Protein AF-A0A0K2RNP6-F1 (afdb_monomer)

Radius of gyration: 13.61 Å; Cα contacts (8 Å, |Δi|>4): 288; chains: 1; bounding box: 38×25×42 Å

Mean predicted aligned error: 3.86 Å

Secondary structure (DSSP, 8-state):
-----GGGGGGEEEEEEEEE-SEEEE-SEEEEEEEE-SSS--EEEEEEEEETTEEEEEEEEEE-TT-EEEEEEETTEEEEEETTS--EEEE--PPTT-EEEEEPPTTEEEEEEEE----

Foldseek 3Di:
DDDPDPCQVLQFDDWPDDFDAFKDFADQWKKKKKAAAPPPDWDKKFKWWDAPPDTDTFDIDTHDHPKIWIWGHNNQWIWIDIPPDDIDITGDHHDVRITIMIGHDPRMTMTMGGTHDHD

Sequence (119 aa):
MVAPAPEVDAYRGPVLAAGASGAVDLPPFAEAVVTAGTVAGAGEVRLVLASGAERQVVFAGPLSEGEELRIFVDASLVEVYRTGSVATTLRAYPAAGEAWILELPEGAAAEVWELKLPE

pLDDT: mean 92.12, std 8.67, range [55.34, 98.56]

Solvent-accessible surface area (backbone atoms only — not comparable to full-atom values): 6510 Å² total; per-residue (Å²): 119,50,69,78,67,76,73,59,65,62,23,58,50,60,76,76,39,77,69,41,58,43,74,39,84,45,61,56,37,21,40,36,45,35,38,43,34,91,55,93,59,85,30,54,39,33,37,29,44,34,43,93,89,49,73,44,81,77,44,74,45,78,45,46,79,86,40,47,38,42,38,39,33,54,68,42,39,35,40,39,33,28,73,80,40,73,66,47,80,49,77,54,78,76,54,94,78,42,42,43,34,40,36,40,28,84,52,27,32,29,36,29,25,36,49,42,86,69,133

Nearest PDB structures (foldseek):
  1uyp-assembly4_D  TM=6.378E-01  e=7.724E-05  Thermotoga maritima MSB8
  1w2t-assembly2_B  TM=6.625E-01  e=1.366E-04  Thermotoga maritima MSB8
  7ccb-assembly1_B  TM=5.886E-01  e=3.315E-02  Homo sapiens
  4bme-assembly2_B  TM=5.050E-01  e=1.060E-02  Homo sapiens
  4han-assembly1_B  TM=6.099E-01  e=1.414E-01  Homo sapiens

Structure (mmCIF, N/CA/C/O backbone):
data_AF-A0A0K2RNP6-F1
#
_entry.id   AF-A0A0K2RNP6-F1
#
loop_
_atom_site.group_PDB
_atom_site.id
_atom_site.type_symbol
_atom_site.label_atom_id
_atom_site.label_alt_id
_atom_site.label_comp_id
_atom_site.label_asym_id
_atom_site.label_entity_id
_atom_site.label_seq_id
_atom_site.pdbx_PDB_ins_code
_atom_site.Cartn_x
_atom_site.Cartn_y
_atom_site.Cartn_z
_atom_site.occupancy
_atom_site.B_iso_or_equiv
_atom_site.auth_seq_id
_atom_site.auth_comp_id
_atom_site.auth_asym_id
_atom_site.auth_atom_id
_atom_site.pdbx_PDB_model_num
ATOM 1 N N . MET A 1 1 ? -18.270 7.890 1.460 1.00 65.38 1 MET A N 1
ATOM 2 C CA . MET A 1 1 ? -17.039 7.132 1.756 1.00 65.38 1 MET A CA 1
ATOM 3 C C . MET A 1 1 ? -16.162 7.238 0.525 1.00 65.38 1 MET A C 1
ATOM 5 O O . MET A 1 1 ? -16.700 7.053 -0.560 1.00 65.38 1 MET A O 1
ATOM 9 N N . VAL A 1 2 ? -14.896 7.635 0.666 1.00 78.94 2 VAL A N 1
ATOM 10 C CA . VAL A 1 2 ? -13.959 7.663 -0.466 1.00 78.94 2 VAL A CA 1
ATOM 11 C C . VAL A 1 2 ? -13.369 6.264 -0.601 1.00 78.94 2 VAL A C 1
ATOM 13 O O . VAL A 1 2 ? -12.896 5.706 0.384 1.00 78.94 2 VAL A O 1
ATOM 16 N N . ALA A 1 3 ? -13.447 5.695 -1.796 1.00 85.38 3 ALA A N 1
ATOM 17 C CA . ALA A 1 3 ? -12.884 4.396 -2.136 1.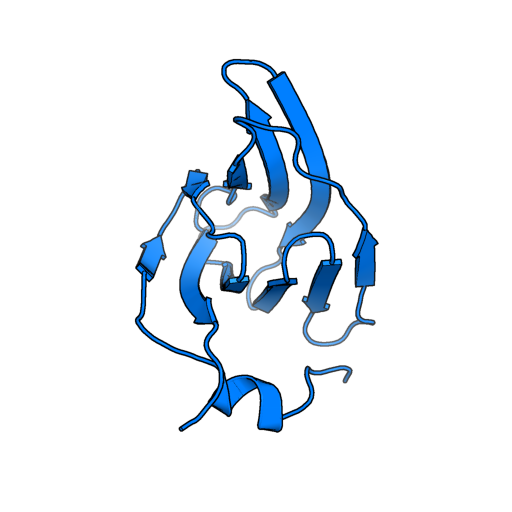00 85.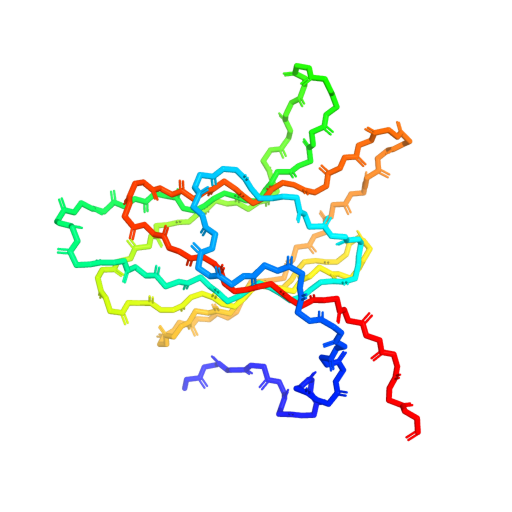38 3 ALA A CA 1
ATOM 18 C C . ALA A 1 3 ? -12.139 4.524 -3.473 1.00 85.38 3 ALA A C 1
ATOM 20 O O . ALA A 1 3 ? -12.457 5.446 -4.236 1.00 85.38 3 ALA A O 1
ATOM 21 N N . PRO A 1 4 ? -11.174 3.635 -3.762 1.00 87.25 4 PRO A N 1
ATOM 22 C CA . PRO A 1 4 ? -10.564 3.563 -5.083 1.00 87.25 4 PRO A CA 1
ATOM 23 C C . PRO A 1 4 ? -11.625 3.364 -6.166 1.00 87.25 4 PRO A C 1
ATOM 25 O O . PRO A 1 4 ? -12.694 2.799 -5.907 1.00 87.25 4 PRO A O 1
ATOM 28 N N . ALA A 1 5 ? -11.320 3.810 -7.383 1.00 87.94 5 ALA A N 1
ATOM 29 C CA . ALA A 1 5 ? -12.140 3.468 -8.537 1.00 87.94 5 ALA A CA 1
ATOM 30 C C . ALA A 1 5 ? -12.208 1.929 -8.666 1.00 87.94 5 ALA A C 1
ATOM 32 O O . ALA A 1 5 ? -11.166 1.278 -8.560 1.00 87.94 5 ALA A O 1
ATOM 33 N N . PRO A 1 6 ? -13.395 1.327 -8.856 1.00 87.94 6 PRO A N 1
ATOM 34 C CA . PRO A 1 6 ? -13.548 -0.130 -8.839 1.00 87.94 6 PRO A CA 1
ATOM 35 C C . PRO A 1 6 ? -12.748 -0.830 -9.945 1.00 87.94 6 PRO A C 1
ATOM 37 O O . PRO A 1 6 ? -12.337 -1.974 -9.785 1.00 87.94 6 PRO A O 1
ATOM 40 N N . GLU A 1 7 ? -12.473 -0.145 -11.055 1.00 88.88 7 GLU A N 1
ATOM 41 C CA . GLU A 1 7 ? -11.653 -0.654 -12.153 1.00 88.88 7 GLU A CA 1
ATOM 42 C C . GLU A 1 7 ? -10.204 -0.938 -11.731 1.00 88.88 7 GLU A C 1
ATOM 44 O O . GLU A 1 7 ? -9.534 -1.742 -12.376 1.00 88.88 7 GLU A O 1
ATOM 49 N N . VAL A 1 8 ? -9.721 -0.329 -10.641 1.00 87.44 8 VAL A N 1
ATOM 50 C CA . VAL A 1 8 ? -8.370 -0.565 -10.108 1.00 87.44 8 VAL A CA 1
ATOM 51 C C . VAL A 1 8 ? -8.186 -2.022 -9.680 1.00 87.44 8 VAL A C 1
ATOM 53 O O . VAL A 1 8 ? -7.096 -2.568 -9.827 1.00 87.44 8 VAL A O 1
ATOM 56 N N . ASP A 1 9 ? -9.251 -2.702 -9.249 1.00 89.94 9 ASP A N 1
ATOM 57 C CA . ASP A 1 9 ? -9.172 -4.111 -8.853 1.00 89.94 9 ASP A CA 1
ATOM 58 C C . ASP A 1 9 ? -8.791 -5.024 -10.038 1.00 89.94 9 ASP A C 1
ATOM 60 O O . ASP A 1 9 ? -8.182 -6.075 -9.835 1.00 89.94 9 ASP A O 1
ATOM 64 N N . ALA A 1 10 ? -9.075 -4.612 -11.283 1.00 91.50 10 ALA A N 1
ATOM 65 C CA . ALA A 1 10 ? -8.683 -5.347 -12.488 1.00 91.50 10 ALA A CA 1
ATOM 66 C C . ALA A 1 10 ? -7.164 -5.346 -12.730 1.00 91.50 10 ALA A C 1
ATOM 68 O O . ALA A 1 10 ? -6.670 -6.174 -13.493 1.00 91.50 10 ALA A O 1
ATOM 69 N N . TYR A 1 11 ? -6.425 -4.441 -12.081 1.00 92.50 11 TYR A N 1
ATOM 70 C CA . TYR A 1 11 ? -4.968 -4.357 -12.182 1.00 92.50 11 TYR A CA 1
ATOM 71 C C . TYR A 1 11 ? -4.252 -5.305 -11.213 1.00 92.50 11 TYR A C 1
ATOM 73 O O . TYR A 1 11 ? -3.031 -5.445 -11.302 1.00 92.50 11 TYR A O 1
ATOM 81 N N . ARG A 1 12 ? -4.961 -5.965 -10.282 1.00 95.31 12 ARG A N 1
ATOM 82 C CA . ARG A 1 12 ? -4.342 -6.944 -9.378 1.00 95.31 12 ARG A CA 1
ATOM 83 C C . ARG A 1 12 ? -3.785 -8.122 -10.174 1.00 95.31 12 ARG A C 1
ATOM 85 O O . ARG A 1 12 ? -4.523 -8.910 -10.760 1.00 95.31 12 ARG A O 1
ATOM 92 N N . GLY A 1 13 ? -2.466 -8.249 -10.150 1.00 93.50 13 GLY A N 1
ATOM 93 C CA . GLY A 1 13 ? -1.727 -9.393 -10.653 1.00 93.50 13 GLY A CA 1
ATOM 94 C C . GLY A 1 13 ? -1.497 -10.445 -9.558 1.00 93.50 13 GLY A C 1
ATOM 95 O O . GLY A 1 13 ? -2.370 -10.687 -8.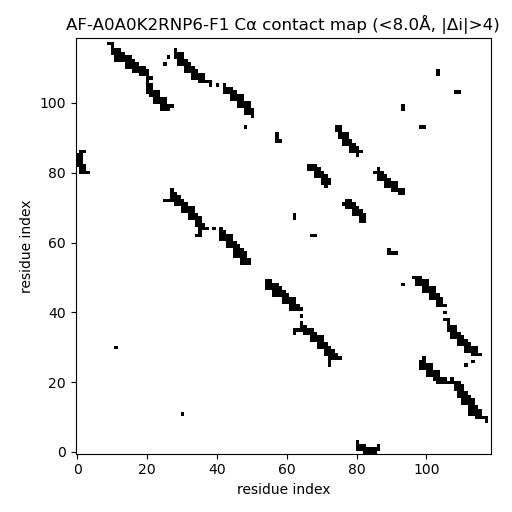721 1.00 93.50 13 GLY A O 1
ATOM 96 N N . PRO A 1 14 ? -0.324 -11.106 -9.553 1.00 94.19 14 PRO A N 1
ATOM 97 C CA . PRO A 1 14 ? 0.021 -12.093 -8.536 1.00 94.19 14 PRO A CA 1
ATOM 98 C C . PRO A 1 14 ? -0.046 -11.537 -7.108 1.00 94.19 14 PRO A C 1
ATOM 100 O O . PRO A 1 14 ? 0.412 -10.425 -6.838 1.00 94.19 14 PRO A O 1
ATOM 103 N N . VAL A 1 15 ? -0.549 -12.359 -6.184 1.00 96.19 15 VAL A N 1
ATOM 104 C CA . VAL A 1 15 ? -0.402 -12.133 -4.740 1.00 96.19 15 VAL A CA 1
ATOM 105 C C . VAL A 1 15 ? 1.070 -12.329 -4.381 1.00 96.19 15 VAL A C 1
ATOM 107 O O . VAL A 1 15 ? 1.634 -13.393 -4.638 1.00 96.19 15 VAL A O 1
ATOM 110 N N . LEU A 1 16 ? 1.687 -11.312 -3.789 1.00 96.12 16 LEU A N 1
ATOM 111 C CA . LEU A 1 16 ? 3.071 -11.346 -3.314 1.00 96.12 16 LEU A CA 1
ATOM 112 C C . LEU A 1 16 ? 3.163 -11.735 -1.840 1.00 96.12 16 LEU A C 1
ATOM 114 O O . LEU A 1 16 ? 4.125 -12.384 -1.434 1.00 96.12 16 LEU A O 1
ATOM 118 N N . ALA A 1 17 ? 2.158 -11.364 -1.050 1.00 95.31 17 ALA A N 1
ATOM 119 C CA . ALA A 1 17 ? 2.075 -11.712 0.357 1.00 95.31 17 ALA A CA 1
ATOM 120 C C . ALA A 1 17 ? 0.616 -11.838 0.799 1.00 95.31 17 ALA A C 1
ATOM 122 O O . ALA A 1 17 ? -0.216 -11.030 0.392 1.00 95.31 17 ALA A O 1
ATOM 123 N N . ALA A 1 18 ? 0.343 -12.827 1.652 1.00 94.75 18 ALA A N 1
ATOM 124 C CA . ALA A 1 18 ? -0.950 -13.019 2.297 1.00 94.75 18 ALA A CA 1
ATOM 125 C C . ALA A 1 18 ? -0.754 -13.102 3.814 1.00 94.75 18 ALA A C 1
ATOM 127 O O . ALA A 1 18 ? 0.014 -13.939 4.297 1.00 94.75 18 ALA A O 1
ATOM 128 N N . GLY A 1 19 ? -1.401 -12.203 4.552 1.00 93.31 19 GLY A N 1
ATOM 129 C CA . GLY A 1 19 ? -1.270 -12.074 5.999 1.00 93.31 19 GLY A CA 1
ATOM 130 C C . GLY A 1 19 ? 0.132 -11.691 6.488 1.00 93.31 19 GLY A C 1
ATOM 131 O O . GLY A 1 19 ? 0.539 -12.145 7.557 1.00 93.31 19 GLY A O 1
ATOM 132 N N . ALA A 1 20 ? 0.900 -10.903 5.728 1.00 95.75 20 ALA A N 1
ATOM 133 C CA . ALA A 1 20 ? 2.244 -10.496 6.143 1.00 95.75 20 ALA A CA 1
ATOM 134 C C . ALA A 1 20 ? 2.209 -9.507 7.316 1.00 95.75 20 ALA A C 1
ATOM 136 O O . ALA A 1 20 ? 1.335 -8.650 7.387 1.00 95.75 20 ALA A O 1
ATOM 137 N N . SER A 1 21 ? 3.188 -9.604 8.215 1.00 95.00 21 SER A N 1
ATOM 138 C CA . SER A 1 21 ? 3.316 -8.774 9.421 1.00 95.00 21 SER A CA 1
ATOM 139 C C . SER A 1 21 ? 4.729 -8.199 9.544 1.00 95.00 21 SER A C 1
ATOM 141 O O . SER A 1 21 ? 5.677 -8.787 9.024 1.00 95.00 21 SER A O 1
ATOM 143 N N . GLY A 1 22 ? 4.904 -7.121 10.309 1.00 95.12 22 GLY A N 1
ATOM 144 C CA . GLY A 1 22 ? 6.209 -6.478 10.480 1.00 95.12 22 GLY A CA 1
ATOM 145 C C . GLY A 1 22 ? 6.585 -5.631 9.264 1.00 95.12 22 GLY A C 1
ATOM 146 O O . GLY A 1 22 ? 5.789 -4.804 8.835 1.00 95.12 22 GLY A O 1
ATOM 147 N N . ALA A 1 23 ? 7.795 -5.798 8.728 1.00 96.88 23 ALA A N 1
ATOM 148 C CA . ALA A 1 23 ? 8.246 -5.078 7.537 1.00 96.88 23 ALA A CA 1
ATOM 149 C C . ALA A 1 23 ? 7.991 -5.909 6.271 1.00 96.88 23 ALA A C 1
ATOM 151 O O . ALA A 1 23 ? 8.405 -7.066 6.203 1.00 96.88 23 ALA A O 1
ATOM 152 N N . VAL A 1 24 ? 7.331 -5.312 5.280 1.00 97.81 24 VAL A N 1
ATOM 153 C CA . VAL A 1 24 ? 6.931 -5.965 4.028 1.00 97.81 24 VAL A CA 1
ATOM 154 C C . VAL A 1 24 ? 7.498 -5.190 2.843 1.00 97.81 24 VAL A C 1
ATOM 156 O O . VAL A 1 24 ? 7.237 -3.996 2.708 1.00 97.81 24 VAL A O 1
ATOM 159 N N . ASP A 1 25 ? 8.258 -5.861 1.980 1.00 97.44 25 ASP A N 1
ATOM 160 C CA . ASP A 1 25 ? 8.741 -5.274 0.728 1.00 97.44 25 ASP A CA 1
ATOM 161 C C . ASP A 1 25 ? 7.575 -5.076 -0.249 1.00 97.44 25 ASP A C 1
ATOM 163 O O . ASP A 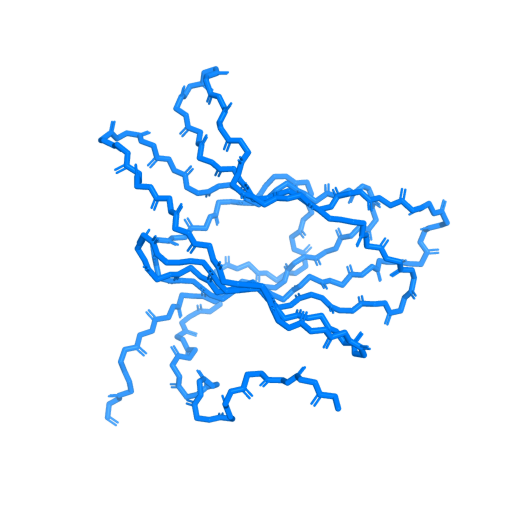1 25 ? 6.803 -6.004 -0.507 1.00 97.44 25 ASP A O 1
ATOM 167 N N . LEU A 1 26 ? 7.466 -3.881 -0.828 1.00 98.06 26 LEU A N 1
ATOM 168 C CA . LEU A 1 26 ? 6.511 -3.587 -1.894 1.00 98.06 26 LEU A CA 1
ATOM 169 C C . LEU A 1 26 ? 7.255 -3.359 -3.219 1.00 98.06 26 LEU A C 1
ATOM 171 O O . LEU A 1 26 ? 8.246 -2.622 -3.254 1.00 98.06 26 LEU A O 1
ATOM 175 N N . PRO A 1 27 ? 6.800 -3.944 -4.341 1.00 97.06 27 PRO A N 1
ATOM 176 C CA . PRO A 1 27 ? 7.345 -3.593 -5.645 1.00 97.06 27 PRO A CA 1
ATOM 177 C C . PRO A 1 27 ? 6.939 -2.160 -6.044 1.00 97.06 27 PRO A C 1
ATOM 179 O O . PRO A 1 27 ? 6.033 -1.574 -5.451 1.00 97.06 27 PRO A O 1
ATOM 182 N N . PRO A 1 28 ? 7.553 -1.591 -7.097 1.00 96.44 28 PRO A N 1
ATOM 183 C CA . PRO A 1 28 ? 7.199 -0.258 -7.588 1.00 96.44 28 PRO A CA 1
ATOM 184 C C . PRO A 1 28 ? 5.755 -0.123 -8.087 1.00 96.44 28 PRO A C 1
ATOM 186 O O . PRO A 1 28 ? 5.274 0.995 -8.187 1.00 96.44 28 PRO A O 1
ATOM 189 N N . PHE A 1 29 ? 5.080 -1.225 -8.413 1.00 97.56 29 PHE A N 1
ATOM 190 C CA . PHE A 1 29 ? 3.674 -1.246 -8.814 1.00 97.56 29 PHE A CA 1
ATOM 191 C C . PHE A 1 29 ? 2.946 -2.228 -7.903 1.00 97.56 29 PHE A C 1
ATOM 193 O O . PHE A 1 29 ? 3.007 -3.440 -8.122 1.00 97.56 29 PHE A O 1
ATOM 200 N N . ALA A 1 30 ? 2.335 -1.721 -6.836 1.00 98.19 30 ALA A N 1
ATOM 201 C CA . ALA A 1 30 ? 1.785 -2.547 -5.769 1.00 98.19 30 ALA A CA 1
ATOM 202 C C . ALA A 1 30 ? 0.462 -2.009 -5.241 1.00 98.19 30 ALA A C 1
ATOM 204 O O . ALA A 1 30 ? 0.273 -0.800 -5.118 1.00 98.19 30 ALA A O 1
ATOM 205 N N . GLU A 1 31 ? -0.402 -2.925 -4.826 1.00 98.25 31 GLU A N 1
ATOM 206 C CA . GLU A 1 31 ? -1.463 -2.639 -3.871 1.00 98.25 31 GLU A CA 1
ATOM 207 C C . GLU A 1 31 ? -1.176 -3.404 -2.581 1.00 98.25 31 GLU A C 1
ATOM 209 O O . GLU A 1 31 ? -0.913 -4.606 -2.617 1.00 98.25 31 GLU A O 1
ATOM 214 N N . ALA A 1 32 ? -1.273 -2.717 -1.446 1.00 98.19 32 ALA A N 1
ATOM 215 C CA . ALA A 1 32 ? -1.292 -3.322 -0.126 1.00 98.19 32 ALA A CA 1
ATOM 216 C C . ALA A 1 32 ? -2.617 -3.006 0.575 1.00 98.19 32 ALA A C 1
ATOM 218 O O . ALA A 1 32 ? -2.979 -1.838 0.742 1.00 98.19 32 ALA A O 1
ATOM 219 N N . VAL A 1 33 ? -3.328 -4.042 1.013 1.00 97.00 33 VAL A N 1
ATOM 220 C CA . VAL A 1 33 ? -4.506 -3.924 1.878 1.00 97.00 33 VAL A CA 1
ATOM 221 C C . VAL A 1 33 ? -4.072 -4.267 3.292 1.00 97.00 33 VAL A C 1
ATOM 223 O O . VAL A 1 33 ? -3.656 -5.391 3.556 1.00 97.00 33 VAL A O 1
ATOM 226 N N . VAL A 1 34 ? -4.152 -3.293 4.192 1.00 95.88 34 VAL A N 1
ATOM 227 C CA . VAL A 1 34 ? -3.735 -3.417 5.588 1.00 95.88 34 VAL A CA 1
ATOM 228 C C . VAL A 1 34 ? -4.957 -3.441 6.485 1.00 95.88 34 VAL A C 1
ATOM 230 O O . VAL A 1 34 ? -5.779 -2.525 6.450 1.00 95.88 34 VAL A O 1
ATOM 233 N N . THR A 1 35 ? -5.032 -4.454 7.337 1.00 93.69 35 THR A N 1
ATOM 234 C CA . THR A 1 35 ? -6.109 -4.624 8.314 1.00 93.69 35 THR A CA 1
ATOM 235 C C . THR A 1 35 ? -5.545 -4.683 9.724 1.00 93.69 35 THR A C 1
ATOM 237 O O . THR A 1 35 ? -4.523 -5.335 9.963 1.00 93.69 35 THR A O 1
ATOM 240 N N . ALA A 1 36 ? -6.225 -4.039 10.673 1.00 88.00 36 ALA A N 1
ATOM 241 C CA . ALA A 1 36 ? -5.926 -4.227 12.088 1.00 88.00 36 ALA A CA 1
ATOM 242 C C . ALA A 1 36 ? -6.346 -5.631 12.539 1.00 88.00 36 ALA A C 1
ATOM 244 O O . ALA A 1 36 ? -7.470 -6.062 12.273 1.00 88.00 36 ALA A O 1
ATOM 245 N N . GLY A 1 37 ? -5.472 -6.332 13.258 1.00 74.81 37 GLY A N 1
ATOM 246 C CA . GLY A 1 37 ? -5.865 -7.522 14.005 1.00 74.81 37 GLY A CA 1
ATOM 247 C C . GLY A 1 37 ? -6.620 -7.172 15.286 1.00 74.81 37 GLY A C 1
ATOM 248 O O . GLY A 1 37 ? -6.784 -6.014 15.658 1.00 74.81 37 GLY A O 1
ATOM 249 N N . THR A 1 38 ? -7.054 -8.206 16.001 1.00 69.25 38 THR A N 1
ATOM 250 C CA . THR A 1 38 ? -7.841 -8.085 17.241 1.00 69.25 38 THR A CA 1
ATOM 251 C C . THR A 1 38 ? -6.990 -7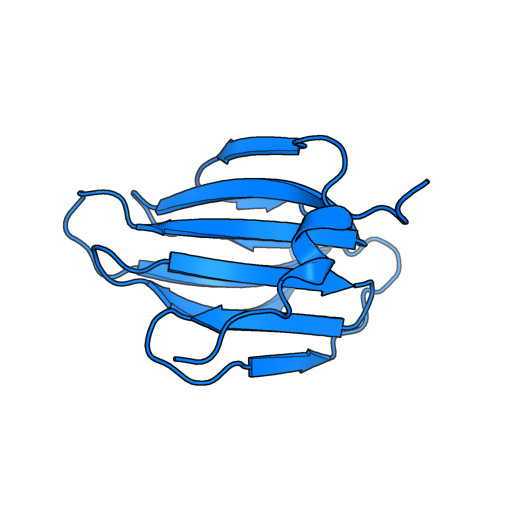.808 18.484 1.00 69.25 38 THR A C 1
ATOM 253 O O . THR A 1 38 ? -7.498 -7.840 19.604 1.00 69.25 38 THR A O 1
ATOM 256 N N . VAL A 1 39 ? -5.674 -7.630 18.327 1.00 65.56 39 VAL A N 1
ATOM 257 C CA . VAL A 1 39 ? -4.785 -7.318 19.450 1.00 65.56 39 VAL A CA 1
ATOM 258 C C . VAL A 1 39 ? -4.989 -5.852 19.814 1.00 65.56 39 VAL A C 1
ATOM 260 O O . VAL A 1 39 ? -4.829 -4.965 18.981 1.00 65.56 39 VAL A O 1
ATOM 263 N N . ALA A 1 40 ? -5.365 -5.602 21.067 1.00 55.34 40 ALA A N 1
ATOM 264 C CA . ALA A 1 40 ? -5.633 -4.261 21.560 1.00 55.34 40 ALA A CA 1
ATOM 265 C C . ALA A 1 40 ? -4.353 -3.407 21.558 1.00 55.34 40 ALA A C 1
ATOM 267 O O . ALA A 1 40 ? -3.483 -3.566 22.413 1.00 55.34 40 ALA A O 1
ATOM 268 N N . GLY A 1 41 ? -4.268 -2.472 20.614 1.00 58.69 41 GLY A N 1
ATOM 269 C CA . GLY A 1 41 ? -3.214 -1.467 20.544 1.00 58.69 41 GLY A CA 1
ATOM 270 C C . GLY A 1 41 ? -3.350 -0.630 19.280 1.00 58.69 41 GLY A C 1
ATOM 271 O O . GLY A 1 41 ? -3.278 -1.158 18.177 1.00 58.69 41 GLY A O 1
ATOM 272 N N . ALA A 1 42 ? -3.549 0.682 19.431 1.00 63.88 42 ALA A N 1
ATOM 273 C CA . ALA A 1 42 ? -3.458 1.596 18.299 1.00 63.88 42 ALA A CA 1
ATOM 274 C C . ALA A 1 42 ? -2.005 1.606 17.810 1.00 63.88 42 ALA A C 1
ATOM 276 O O . ALA A 1 42 ? -1.097 2.001 18.544 1.00 63.88 42 ALA A O 1
ATOM 277 N N . GLY A 1 43 ? -1.799 1.130 16.590 1.00 84.75 43 GLY A N 1
ATOM 278 C CA . GLY A 1 43 ? -0.500 1.098 15.940 1.00 84.75 43 GLY A CA 1
ATOM 279 C C . GLY A 1 43 ? -0.401 2.137 14.833 1.00 84.75 43 GLY A C 1
ATOM 280 O O . GLY A 1 43 ? -1.413 2.645 14.356 1.00 84.75 43 GLY A O 1
ATOM 281 N N . GLU A 1 44 ? 0.816 2.450 14.402 1.00 93.75 44 GLU A N 1
ATOM 282 C CA . GLU A 1 44 ? 1.045 3.305 13.239 1.00 93.75 44 GLU A CA 1
ATOM 283 C C . GLU A 1 44 ? 1.548 2.457 12.073 1.00 93.75 44 GLU A C 1
ATOM 285 O O . GLU A 1 44 ? 2.531 1.732 12.211 1.00 93.75 44 GLU A O 1
ATOM 290 N N . VAL A 1 45 ? 0.873 2.559 10.929 1.00 96.38 45 VAL A N 1
ATOM 291 C CA . VAL A 1 45 ? 1.341 2.007 9.655 1.00 96.38 45 VAL A CA 1
ATOM 292 C C . VAL A 1 45 ? 2.240 3.041 8.998 1.00 96.38 45 VAL A C 1
ATOM 294 O O . VAL A 1 45 ? 1.866 4.217 8.918 1.00 96.38 45 VAL A O 1
ATOM 297 N N . ARG A 1 46 ? 3.405 2.616 8.502 1.00 98.12 46 ARG A N 1
ATOM 298 C CA . ARG A 1 46 ? 4.347 3.492 7.798 1.00 98.12 46 ARG A CA 1
ATOM 299 C C . ARG A 1 46 ? 4.722 2.921 6.443 1.00 98.12 46 ARG A C 1
ATOM 301 O O . ARG A 1 46 ? 5.063 1.751 6.339 1.00 98.12 46 ARG A O 1
ATOM 308 N N . LEU A 1 47 ? 4.715 3.766 5.419 1.00 98.56 47 LEU A N 1
ATOM 309 C CA . LEU A 1 47 ? 5.351 3.470 4.140 1.00 98.56 47 LEU A CA 1
ATOM 310 C C . LEU A 1 47 ? 6.660 4.247 4.073 1.00 98.56 47 LEU A C 1
ATOM 312 O O . LEU A 1 47 ? 6.657 5.477 4.211 1.00 98.56 47 LEU A O 1
ATOM 316 N N . VAL A 1 48 ? 7.763 3.541 3.856 1.00 98.50 48 VAL A N 1
ATOM 317 C CA . VAL A 1 48 ? 9.102 4.126 3.838 1.00 98.50 48 VAL A CA 1
ATOM 318 C C . VAL A 1 48 ? 9.840 3.795 2.546 1.00 98.50 48 VAL A C 1
ATOM 320 O O . VAL A 1 48 ? 9.647 2.731 1.961 1.00 98.50 48 VAL A O 1
ATOM 323 N N . LEU A 1 49 ? 10.711 4.711 2.130 1.00 98.31 49 LEU A N 1
ATOM 324 C CA . LEU A 1 49 ? 11.815 4.413 1.225 1.00 98.31 49 LEU A CA 1
ATOM 325 C C . LEU A 1 49 ? 13.038 4.083 2.069 1.00 98.31 49 LEU A C 1
ATOM 327 O O . LEU A 1 49 ? 13.407 4.862 2.952 1.00 98.31 49 LEU A O 1
ATOM 331 N N . ALA A 1 50 ? 13.631 2.918 1.832 1.00 97.44 50 ALA A N 1
ATOM 332 C CA . ALA A 1 50 ? 14.767 2.437 2.604 1.00 97.44 50 ALA A CA 1
ATOM 333 C C . ALA A 1 50 ? 15.952 2.077 1.706 1.00 97.44 50 ALA A C 1
ATOM 335 O O . ALA A 1 50 ? 15.783 1.404 0.691 1.00 97.44 50 ALA A O 1
ATOM 336 N N . SER A 1 51 ? 17.155 2.471 2.130 1.00 95.44 51 SER A N 1
ATOM 337 C CA . SER A 1 51 ? 18.436 2.065 1.541 1.00 95.44 51 SER A CA 1
ATOM 338 C C . SER A 1 51 ? 19.430 1.760 2.662 1.00 95.44 51 SER A C 1
ATOM 340 O O . SER A 1 51 ? 19.942 2.648 3.347 1.00 95.44 51 SER A O 1
ATOM 342 N N . GLY A 1 52 ? 19.672 0.471 2.914 1.00 90.94 52 GLY A N 1
ATOM 343 C CA . GLY A 1 52 ? 20.496 0.029 4.040 1.00 90.94 52 GLY A CA 1
ATOM 344 C C . GLY A 1 52 ? 19.939 0.501 5.390 1.00 90.94 52 GLY A C 1
ATOM 345 O O . GLY A 1 52 ? 18.894 0.031 5.838 1.00 90.94 52 GLY A O 1
ATOM 346 N N . ALA A 1 53 ? 20.661 1.403 6.062 1.00 90.19 53 ALA A N 1
ATOM 347 C CA . ALA A 1 53 ? 20.234 1.989 7.337 1.00 90.19 53 ALA A CA 1
ATOM 348 C C . ALA A 1 53 ? 19.393 3.268 7.171 1.00 90.19 53 ALA A C 1
ATOM 350 O O . ALA A 1 53 ? 18.738 3.691 8.126 1.00 90.19 53 ALA A O 1
ATOM 351 N N . GLU A 1 54 ? 19.408 3.884 5.988 1.00 94.12 54 GLU A N 1
ATOM 352 C CA . GLU A 1 54 ? 18.667 5.112 5.710 1.00 94.12 54 GLU A CA 1
ATOM 353 C C . GLU A 1 54 ? 17.187 4.802 5.488 1.00 94.12 54 GLU A C 1
ATOM 355 O O . GLU A 1 54 ? 16.830 3.821 4.831 1.00 94.12 54 GLU A O 1
ATOM 360 N N . ARG A 1 55 ? 16.325 5.636 6.077 1.00 96.38 55 ARG A N 1
ATOM 361 C CA . ARG A 1 55 ? 14.868 5.518 6.006 1.00 96.38 55 ARG A CA 1
ATOM 362 C C . ARG A 1 55 ? 14.243 6.894 5.831 1.00 96.38 55 ARG A C 1
ATOM 364 O O . ARG A 1 55 ? 14.410 7.760 6.690 1.00 96.38 55 ARG A O 1
ATOM 371 N N . GLN A 1 56 ? 13.461 7.064 4.772 1.00 97.50 56 GLN A N 1
ATOM 372 C CA . GLN A 1 56 ? 12.572 8.203 4.586 1.00 97.50 56 GLN A CA 1
ATOM 373 C C . GLN A 1 56 ? 11.126 7.744 4.756 1.00 97.50 56 GLN A C 1
ATOM 375 O O . GLN A 1 56 ? 10.629 6.928 3.984 1.00 97.50 56 GLN A O 1
ATOM 380 N N . VAL A 1 57 ? 10.418 8.318 5.727 1.00 98.25 57 VAL A N 1
ATOM 381 C CA . VAL A 1 57 ? 8.974 8.102 5.870 1.00 98.25 57 VAL A CA 1
ATOM 382 C C . VAL A 1 57 ? 8.240 8.893 4.789 1.00 98.25 57 VAL A C 1
ATOM 384 O O . VAL A 1 57 ? 8.356 10.115 4.724 1.00 98.25 57 VAL A O 1
ATOM 387 N N . VAL A 1 58 ? 7.487 8.191 3.943 1.00 98.31 58 VAL A N 1
ATOM 388 C CA . VAL A 1 58 ? 6.646 8.780 2.889 1.00 98.31 58 VAL A CA 1
ATOM 389 C C . VAL A 1 58 ? 5.212 8.944 3.377 1.00 98.31 58 VAL A C 1
ATOM 391 O O . VAL A 1 58 ? 4.585 9.972 3.132 1.00 98.31 58 VAL A O 1
ATOM 394 N N . PHE A 1 59 ? 4.710 7.954 4.112 1.00 98.00 59 PHE A N 1
ATOM 395 C CA . PHE A 1 59 ? 3.414 8.002 4.777 1.00 98.00 59 PHE A CA 1
ATOM 396 C C . PHE A 1 59 ? 3.533 7.423 6.185 1.00 98.00 59 PHE A C 1
ATOM 398 O O . PHE A 1 59 ? 4.239 6.440 6.395 1.00 98.00 59 PHE A O 1
ATOM 405 N N . ALA A 1 60 ? 2.809 8.017 7.129 1.00 97.06 60 ALA A N 1
ATOM 406 C CA . ALA A 1 60 ? 2.582 7.468 8.456 1.00 97.06 60 ALA A CA 1
ATOM 407 C C . ALA A 1 60 ? 1.151 7.797 8.884 1.00 97.06 60 ALA A C 1
ATOM 409 O O . ALA A 1 60 ? 0.691 8.929 8.709 1.00 97.06 60 ALA A O 1
ATOM 410 N N . GLY A 1 61 ? 0.439 6.815 9.430 1.00 94.06 61 GLY A N 1
ATOM 411 C CA . GLY A 1 61 ? -0.909 7.034 9.931 1.00 94.06 61 GLY A CA 1
ATOM 412 C C . GLY A 1 61 ? -1.360 5.962 10.919 1.00 94.06 61 GLY A C 1
ATOM 413 O O . GLY A 1 61 ? -0.935 4.810 10.815 1.00 94.06 61 GLY A O 1
ATOM 414 N N . PRO A 1 62 ? -2.241 6.316 11.870 1.00 92.56 62 PRO A N 1
ATOM 415 C CA . PRO A 1 62 ? -2.751 5.363 12.847 1.00 92.56 62 PRO A CA 1
ATOM 416 C C . PRO A 1 62 ? -3.619 4.308 12.161 1.00 92.56 62 PRO A C 1
ATOM 418 O O . PRO A 1 62 ? -4.338 4.629 11.217 1.00 92.56 62 PRO A O 1
ATOM 421 N N . LEU A 1 63 ? -3.611 3.081 12.658 1.00 90.56 63 LEU A N 1
ATOM 422 C CA . LEU A 1 63 ? -4.525 2.023 12.245 1.00 90.56 63 LEU A CA 1
ATOM 423 C C . LEU A 1 63 ? -5.342 1.589 13.464 1.00 90.56 63 LEU A C 1
ATOM 425 O O . LEU A 1 63 ? -4.788 1.115 14.457 1.00 90.56 63 LEU A O 1
ATOM 429 N N . SER A 1 64 ? -6.652 1.813 13.399 1.00 87.38 64 SER A N 1
ATOM 430 C CA . SER A 1 64 ? -7.587 1.486 14.481 1.00 87.38 64 SER A CA 1
ATOM 431 C C . SER A 1 64 ? -8.202 0.100 14.291 1.00 87.38 64 SER A C 1
ATOM 433 O O . SER A 1 64 ? -8.230 -0.435 13.186 1.00 87.38 64 SER A O 1
ATOM 435 N N . GLU A 1 65 ? -8.738 -0.487 15.360 1.00 84.75 65 GLU A N 1
ATOM 436 C CA . GLU A 1 65 ? -9.453 -1.766 15.273 1.00 84.75 65 GLU A CA 1
ATOM 437 C C . GLU A 1 65 ? -10.621 -1.692 14.271 1.00 84.75 65 GLU A C 1
ATOM 439 O O . GLU A 1 65 ? -11.385 -0.725 14.257 1.00 84.75 65 GLU A O 1
ATOM 444 N N . GLY A 1 66 ? -10.746 -2.716 13.421 1.00 82.25 66 GLY A N 1
ATOM 445 C CA . GLY A 1 66 ? -11.763 -2.783 12.367 1.00 82.25 66 GLY A CA 1
ATOM 446 C C . GLY A 1 66 ? -11.526 -1.831 11.190 1.00 82.25 66 GLY A C 1
ATOM 447 O O . GLY A 1 66 ? -12.356 -1.768 10.284 1.00 82.25 66 GLY A O 1
ATOM 448 N N . GLU A 1 67 ? -10.416 -1.092 11.188 1.00 87.31 67 GLU A N 1
ATOM 449 C CA . GLU A 1 67 ? -10.031 -0.228 10.084 1.00 87.31 67 GLU A CA 1
ATOM 450 C C . GLU A 1 67 ? -9.276 -0.999 8.998 1.00 87.31 67 GLU A C 1
ATOM 452 O O . GLU A 1 67 ? -8.464 -1.887 9.272 1.00 87.31 67 GLU A O 1
ATOM 457 N N . GLU A 1 68 ? -9.527 -0.595 7.755 1.00 91.88 68 GLU A N 1
ATOM 458 C CA . GLU A 1 68 ? -8.784 -1.024 6.578 1.00 91.88 68 GLU A CA 1
ATOM 459 C C . GLU A 1 68 ? -8.127 0.195 5.921 1.00 91.88 68 GLU A C 1
ATOM 461 O O . GLU A 1 68 ? -8.768 1.241 5.729 1.00 91.88 68 GLU A O 1
ATOM 466 N N . LEU A 1 69 ? -6.854 0.037 5.560 1.00 94.75 69 LEU A N 1
ATOM 467 C CA . LEU A 1 69 ? -6.103 0.956 4.713 1.00 94.75 69 LEU A CA 1
ATOM 468 C C . LEU A 1 69 ? -5.756 0.259 3.400 1.00 94.75 69 LEU A C 1
ATOM 470 O O . LEU A 1 69 ? -5.173 -0.820 3.413 1.00 94.75 69 LEU A O 1
ATOM 474 N N . ARG A 1 70 ? -6.043 0.904 2.269 1.00 96.75 70 ARG A N 1
ATOM 475 C CA . ARG A 1 70 ? -5.561 0.468 0.952 1.00 96.75 70 ARG A CA 1
ATOM 476 C C . ARG A 1 70 ? -4.490 1.438 0.483 1.00 96.75 70 ARG A C 1
ATOM 478 O O . ARG A 1 70 ? -4.754 2.637 0.382 1.00 96.75 70 ARG A O 1
ATOM 485 N N . ILE A 1 71 ? -3.290 0.931 0.239 1.00 98.00 71 ILE A N 1
ATOM 486 C CA . ILE A 1 71 ? -2.125 1.706 -0.182 1.00 98.00 71 ILE A CA 1
ATOM 487 C C . ILE A 1 71 ? -1.740 1.253 -1.585 1.00 98.00 71 ILE A C 1
ATOM 489 O O . ILE A 1 71 ? -1.435 0.082 -1.794 1.00 98.00 71 ILE A O 1
ATOM 493 N N . PHE A 1 72 ? -1.726 2.188 -2.526 1.00 98.25 72 PHE A N 1
ATOM 494 C CA . PHE A 1 72 ? -1.255 1.971 -3.886 1.00 98.25 72 PHE A CA 1
ATOM 495 C C . PHE A 1 72 ? 0.104 2.629 -4.057 1.00 98.25 72 PHE A C 1
ATOM 497 O O . PHE A 1 72 ? 0.284 3.784 -3.668 1.00 98.25 72 PHE A O 1
ATOM 504 N N . VAL A 1 73 ? 1.039 1.897 -4.650 1.00 98.31 73 VAL A N 1
ATOM 505 C CA . VAL A 1 73 ? 2.330 2.402 -5.107 1.00 98.31 73 VAL A CA 1
ATOM 506 C C . VAL A 1 73 ? 2.353 2.278 -6.626 1.00 98.31 73 VAL A C 1
ATOM 508 O O . VAL A 1 73 ? 2.204 1.179 -7.156 1.00 98.31 73 VAL A O 1
ATOM 511 N N . ASP A 1 74 ? 2.538 3.405 -7.307 1.00 96.88 74 ASP A N 1
ATOM 512 C CA . ASP A 1 74 ? 2.745 3.502 -8.754 1.00 96.88 74 ASP A CA 1
ATOM 513 C C . ASP A 1 74 ? 4.017 4.318 -9.020 1.00 96.88 74 ASP A C 1
ATOM 515 O O . ASP A 1 74 ? 4.012 5.543 -9.188 1.00 96.88 74 ASP A O 1
ATOM 519 N N . ALA A 1 75 ? 5.142 3.611 -8.956 1.00 96.25 75 ALA A N 1
ATOM 520 C CA . ALA A 1 75 ? 6.517 4.082 -9.015 1.00 96.25 75 ALA A CA 1
ATOM 521 C C . ALA A 1 75 ? 6.836 5.225 -8.034 1.00 96.25 75 ALA A C 1
ATOM 523 O O . ALA A 1 75 ? 7.460 4.997 -7.001 1.00 96.25 75 ALA A O 1
ATOM 524 N N . SER A 1 76 ? 6.437 6.456 -8.374 1.00 97.75 76 SER A N 1
ATOM 525 C CA . SER A 1 76 ? 6.669 7.681 -7.587 1.00 97.75 76 SER A CA 1
ATOM 526 C C . SER A 1 76 ? 5.395 8.317 -7.018 1.00 97.75 76 SER A C 1
ATOM 528 O O . SER A 1 76 ? 5.441 9.404 -6.431 1.00 97.75 76 SER A O 1
ATOM 530 N N . LEU A 1 77 ? 4.247 7.692 -7.262 1.00 98.06 77 LEU A N 1
ATOM 531 C CA . LEU A 1 77 ? 2.941 8.094 -6.769 1.00 98.06 77 LEU A CA 1
ATOM 532 C C . LEU A 1 77 ? 2.503 7.110 -5.689 1.00 98.06 77 LEU A C 1
ATOM 534 O O . LEU A 1 77 ? 2.635 5.900 -5.858 1.00 98.06 77 LEU A O 1
ATOM 538 N N . VAL A 1 78 ? 1.984 7.642 -4.588 1.00 98.44 78 VAL A N 1
ATOM 539 C CA . VAL A 1 78 ? 1.369 6.842 -3.531 1.00 98.44 78 VAL A CA 1
ATOM 540 C C . VAL A 1 78 ? -0.035 7.359 -3.285 1.00 98.44 78 VAL A C 1
ATOM 542 O O . VAL A 1 78 ? -0.228 8.562 -3.105 1.00 98.44 78 VAL A O 1
ATOM 545 N N . GLU A 1 79 ? -1.005 6.457 -3.228 1.00 97.81 79 GLU A N 1
ATOM 546 C CA . GLU A 1 79 ? -2.375 6.779 -2.840 1.00 97.81 79 GLU A CA 1
ATOM 547 C C . GLU A 1 79 ? -2.792 5.933 -1.643 1.00 97.81 79 GLU A C 1
ATOM 549 O O . GLU A 1 79 ? -2.655 4.713 -1.651 1.00 97.81 79 GLU A O 1
ATOM 554 N N . VAL A 1 80 ? -3.313 6.586 -0.607 1.00 97.31 80 VAL A N 1
ATOM 555 C CA . VAL A 1 80 ? -3.780 5.936 0.615 1.00 97.31 80 VAL A CA 1
ATOM 556 C C . VAL A 1 80 ? -5.264 6.198 0.782 1.00 97.31 80 VAL A C 1
ATOM 558 O O . VAL A 1 80 ? -5.695 7.341 0.955 1.00 97.31 80 VAL A O 1
ATOM 561 N N . TYR A 1 81 ? -6.040 5.123 0.778 1.00 95.12 81 TYR A N 1
ATOM 562 C CA . TYR A 1 81 ? -7.473 5.129 1.011 1.00 95.12 81 TYR A CA 1
ATOM 563 C C . TYR A 1 81 ? -7.761 4.546 2.387 1.00 95.12 81 TYR A C 1
ATOM 565 O O . TYR A 1 81 ? -7.248 3.491 2.756 1.00 95.12 81 TYR A O 1
ATOM 573 N N . ARG A 1 82 ? -8.598 5.246 3.147 1.00 91.31 82 ARG A N 1
ATOM 574 C CA . ARG A 1 82 ? -9.006 4.864 4.496 1.00 91.31 82 ARG A CA 1
ATOM 575 C C . ARG A 1 82 ? -10.518 4.798 4.560 1.00 91.31 82 ARG A C 1
ATOM 577 O O . ARG A 1 82 ? -11.198 5.763 4.195 1.00 91.31 82 ARG A O 1
ATOM 584 N N . THR A 1 83 ? -11.037 3.692 5.079 1.00 80.94 83 THR A N 1
ATOM 585 C CA . THR A 1 83 ? -12.480 3.525 5.268 1.00 80.94 83 THR A CA 1
ATOM 586 C C . THR A 1 83 ? -13.045 4.663 6.119 1.00 80.94 83 THR A C 1
ATOM 588 O O . THR A 1 83 ? -12.564 4.954 7.208 1.00 80.94 83 THR A O 1
ATOM 591 N N . GLY A 1 84 ? -14.070 5.344 5.603 1.00 77.62 84 GLY A N 1
ATOM 592 C CA . GLY A 1 84 ? -14.740 6.437 6.318 1.00 77.62 84 GLY A CA 1
ATOM 593 C C . GLY A 1 84 ? -13.985 7.773 6.361 1.00 77.62 84 GLY A C 1
ATOM 594 O O . GLY A 1 84 ? -14.480 8.702 6.994 1.00 77.62 84 GLY A O 1
ATOM 595 N N . SER A 1 85 ? -12.851 7.910 5.666 1.00 83.31 85 SER A N 1
ATOM 596 C CA . SER A 1 85 ? -12.068 9.153 5.612 1.00 83.31 85 SER A CA 1
ATOM 597 C C . SER A 1 85 ? -11.851 9.646 4.172 1.00 83.31 85 SER A C 1
ATOM 599 O O . SER A 1 85 ? -12.442 9.128 3.221 1.00 83.31 85 SER A O 1
ATOM 601 N N . VAL A 1 86 ? -11.041 10.697 4.021 1.00 86.75 86 VAL A N 1
ATOM 602 C CA . VAL A 1 86 ? -10.555 11.212 2.733 1.00 86.75 86 VAL A CA 1
ATOM 603 C C . VAL A 1 86 ? -9.303 10.455 2.288 1.00 86.75 86 VAL A C 1
ATOM 605 O O . VAL A 1 86 ? -8.498 10.032 3.118 1.00 86.75 86 VAL A O 1
ATOM 608 N N . ALA A 1 87 ? -9.136 10.292 0.976 1.00 91.81 87 ALA A N 1
ATOM 609 C CA . ALA A 1 87 ? -7.919 9.722 0.411 1.00 91.81 87 ALA A CA 1
ATOM 610 C C . ALA A 1 87 ? -6.752 10.718 0.493 1.00 91.81 87 ALA A C 1
ATOM 612 O O . ALA A 1 87 ? -6.952 11.933 0.434 1.00 91.81 87 ALA A O 1
ATOM 613 N N . THR A 1 88 ? -5.535 10.192 0.615 1.00 94.69 88 THR A N 1
ATOM 614 C CA . THR A 1 88 ? -4.293 10.972 0.608 1.00 94.69 88 THR A CA 1
ATOM 615 C C . THR A 1 88 ? -3.444 10.565 -0.588 1.00 94.69 88 THR A C 1
ATOM 617 O O . THR A 1 88 ? -3.127 9.390 -0.732 1.00 94.69 88 THR A O 1
ATOM 620 N N . THR A 1 89 ? -3.031 11.530 -1.409 1.00 96.94 89 THR A N 1
ATOM 621 C CA . THR A 1 89 ? -2.110 11.303 -2.531 1.00 96.94 89 THR A CA 1
ATOM 622 C C . THR A 1 89 ? -0.772 11.974 -2.243 1.00 96.94 89 THR A C 1
ATOM 624 O O . THR A 1 89 ? -0.722 13.154 -1.893 1.00 96.94 89 THR A O 1
ATOM 627 N N . LEU A 1 90 ? 0.317 11.227 -2.392 1.00 98.06 90 LEU A N 1
ATOM 628 C CA . LEU A 1 90 ? 1.681 11.638 -2.067 1.00 98.06 90 LEU A CA 1
ATOM 629 C C . LEU A 1 90 ? 2.602 11.400 -3.264 1.00 98.06 90 LEU A C 1
ATOM 631 O O . LEU A 1 90 ? 2.334 10.568 -4.132 1.00 98.06 90 LEU A O 1
ATOM 635 N N . ARG A 1 91 ? 3.722 12.124 -3.287 1.00 98.31 91 ARG A N 1
ATOM 636 C CA . ARG A 1 91 ? 4.817 11.899 -4.233 1.00 98.31 91 ARG A CA 1
ATOM 637 C C . ARG A 1 91 ? 6.100 11.644 -3.465 1.00 98.31 91 ARG A C 1
ATOM 639 O O . ARG A 1 91 ? 6.448 12.420 -2.578 1.00 98.31 91 ARG A O 1
ATOM 646 N N . ALA A 1 92 ? 6.810 10.598 -3.850 1.00 97.50 92 ALA A N 1
ATOM 647 C CA . ALA A 1 92 ? 8.160 10.318 -3.388 1.00 97.50 92 ALA A CA 1
ATOM 648 C C . ALA A 1 92 ? 8.933 9.638 -4.519 1.00 97.50 92 ALA A C 1
ATOM 650 O O . ALA A 1 92 ? 8.338 9.019 -5.395 1.00 97.50 92 ALA A O 1
ATOM 651 N N . TYR A 1 93 ? 10.246 9.831 -4.553 1.00 97.00 93 TYR A N 1
ATOM 652 C CA . TYR A 1 93 ? 11.066 9.523 -5.722 1.00 97.00 93 TYR A CA 1
ATOM 653 C C . TYR A 1 93 ? 12.177 8.563 -5.303 1.00 97.00 93 TYR A C 1
ATOM 655 O O . TYR A 1 93 ? 13.213 9.048 -4.851 1.00 97.00 93 TYR A O 1
ATOM 663 N N . PRO A 1 94 ? 11.962 7.237 -5.429 1.00 96.00 94 PRO A N 1
ATOM 664 C CA . PRO A 1 94 ? 12.974 6.254 -5.072 1.00 96.00 94 PRO A CA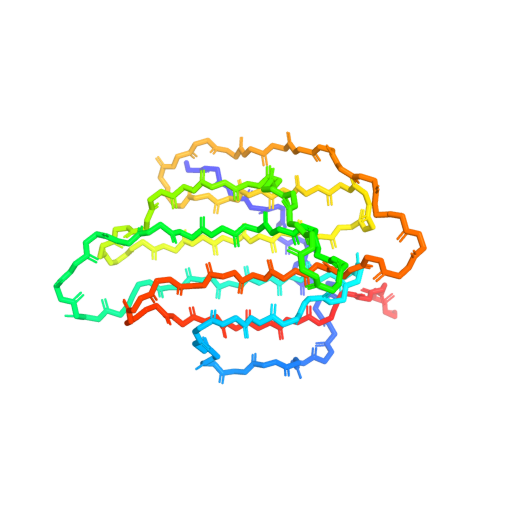 1
ATOM 665 C C . PRO A 1 94 ? 14.278 6.515 -5.833 1.00 96.00 94 PRO A C 1
ATOM 667 O O . PRO A 1 94 ? 14.291 6.569 -7.068 1.00 96.00 94 PRO A O 1
ATOM 670 N N . ALA A 1 95 ? 15.374 6.682 -5.104 1.00 95.06 95 ALA A N 1
ATOM 671 C CA . ALA A 1 95 ? 16.716 6.680 -5.658 1.00 95.06 95 ALA A CA 1
ATOM 672 C C . ALA A 1 95 ? 17.153 5.252 -6.031 1.00 95.06 95 ALA A C 1
ATOM 674 O O . ALA A 1 95 ? 16.542 4.251 -5.652 1.00 95.06 95 ALA A O 1
ATOM 675 N N . ALA A 1 96 ? 18.249 5.134 -6.783 1.00 93.12 96 ALA A N 1
ATOM 676 C CA . ALA A 1 96 ? 18.817 3.827 -7.097 1.00 93.12 96 ALA A CA 1
ATOM 677 C C . ALA A 1 96 ? 19.227 3.092 -5.807 1.00 93.12 96 ALA A C 1
ATOM 679 O O . ALA A 1 96 ? 20.017 3.610 -5.021 1.00 93.12 96 ALA A O 1
ATOM 680 N N . GLY A 1 97 ? 18.712 1.875 -5.622 1.00 94.06 97 GLY A N 1
ATOM 681 C CA . GLY A 1 97 ? 18.956 1.064 -4.427 1.00 94.06 97 GLY A CA 1
ATOM 682 C C . GLY A 1 97 ? 17.968 1.298 -3.283 1.00 94.06 97 GLY A C 1
ATOM 683 O O . GLY A 1 97 ? 18.025 0.556 -2.307 1.00 94.06 97 GLY A O 1
ATOM 684 N N . GLU A 1 98 ? 17.051 2.264 -3.403 1.00 97.31 98 GLU A N 1
ATOM 685 C CA . GLU A 1 98 ? 15.935 2.394 -2.468 1.00 97.31 98 GLU A CA 1
ATOM 686 C C . GLU A 1 98 ? 14.814 1.409 -2.800 1.00 97.31 98 GLU A C 1
ATOM 688 O O . GLU A 1 98 ? 14.480 1.181 -3.966 1.00 97.31 98 GLU A O 1
ATOM 693 N N . ALA A 1 99 ? 14.217 0.850 -1.753 1.00 97.56 99 ALA A N 1
ATOM 694 C CA . ALA A 1 99 ? 13.057 -0.023 -1.836 1.00 97.56 99 ALA A CA 1
ATOM 695 C C . ALA A 1 99 ? 11.889 0.547 -1.030 1.00 97.56 99 ALA A C 1
ATOM 697 O O . ALA A 1 99 ? 12.084 1.209 -0.005 1.00 97.56 99 ALA A O 1
ATOM 698 N N . TRP A 1 100 ? 10.674 0.259 -1.490 1.00 98.44 100 TRP A N 1
ATOM 699 C CA . TRP A 1 100 ? 9.456 0.530 -0.742 1.00 98.44 100 TRP A CA 1
ATOM 700 C C . TRP A 1 100 ? 9.270 -0.528 0.338 1.00 98.44 100 TRP A C 1
ATOM 702 O O . TRP A 1 100 ? 9.170 -1.712 0.027 1.00 98.44 100 TRP A O 1
ATOM 712 N N . ILE A 1 101 ? 9.180 -0.094 1.592 1.00 98.31 101 ILE A N 1
ATOM 713 C CA . ILE A 1 101 ? 8.910 -0.969 2.732 1.00 98.31 101 ILE A CA 1
ATOM 714 C C . ILE A 1 101 ? 7.646 -0.483 3.434 1.00 98.31 101 ILE A C 1
ATOM 716 O O . ILE A 1 101 ? 7.538 0.683 3.820 1.00 98.31 101 ILE A O 1
ATOM 720 N N . LEU A 1 102 ? 6.695 -1.390 3.617 1.00 98.44 102 LEU A N 1
ATOM 721 C CA . LEU A 1 102 ? 5.525 -1.190 4.455 1.00 98.44 102 LEU A CA 1
ATOM 722 C C . LEU A 1 102 ? 5.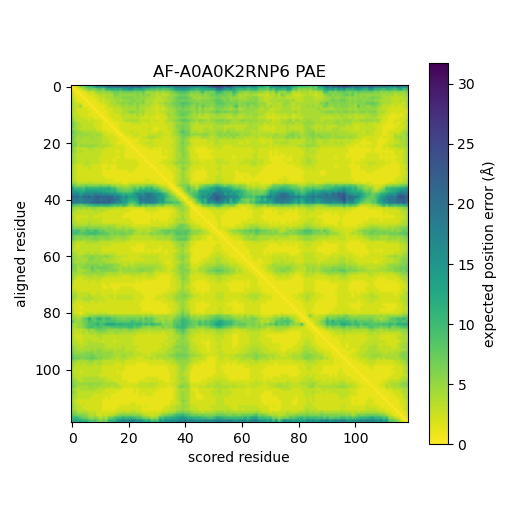815 -1.746 5.848 1.00 98.44 102 LEU A C 1
ATOM 724 O O . LEU A 1 102 ? 5.956 -2.952 6.033 1.00 98.44 102 LEU A O 1
ATOM 728 N N . GLU A 1 103 ? 5.923 -0.860 6.829 1.00 97.75 103 GLU A N 1
ATOM 729 C CA . GLU A 1 103 ? 6.111 -1.209 8.231 1.00 97.75 103 GLU A CA 1
ATOM 730 C C . GLU A 1 103 ? 4.740 -1.249 8.919 1.00 97.75 103 GLU A C 1
ATOM 732 O O . GLU A 1 103 ? 4.004 -0.256 8.969 1.00 97.75 103 GLU A O 1
ATOM 737 N N . LEU A 1 104 ? 4.393 -2.427 9.429 1.00 96.56 104 LEU A N 1
ATOM 738 C CA . LEU A 1 104 ? 3.126 -2.718 10.079 1.00 96.56 104 LEU A CA 1
ATOM 739 C C . LEU A 1 104 ? 3.302 -2.744 11.600 1.00 96.56 104 LEU A C 1
ATOM 741 O O . LEU A 1 104 ? 4.274 -3.328 12.094 1.00 96.56 104 LEU A O 1
ATOM 745 N N . PRO A 1 105 ? 2.362 -2.161 12.360 1.00 94.12 105 PRO A N 1
ATOM 746 C CA . PRO A 1 105 ? 2.370 -2.300 13.804 1.00 94.12 105 PRO A CA 1
ATOM 747 C C . PRO A 1 105 ? 2.059 -3.743 14.220 1.00 94.12 105 PRO A C 1
ATOM 749 O O . PRO A 1 105 ? 1.535 -4.544 13.443 1.00 94.12 105 PRO A O 1
ATOM 752 N N . GLU A 1 106 ? 2.364 -4.074 15.475 1.00 90.12 106 GLU A N 1
ATOM 753 C CA . GLU A 1 106 ? 2.044 -5.385 16.0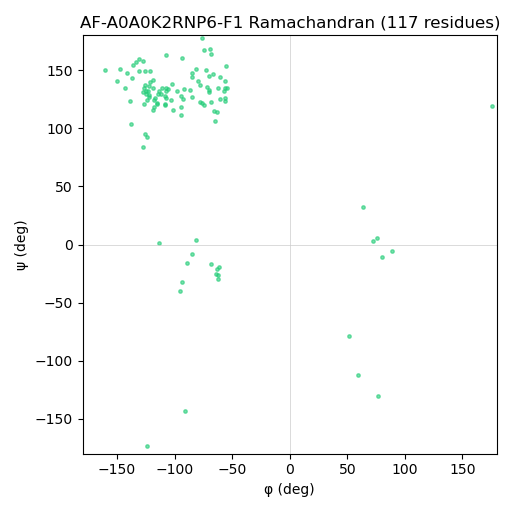38 1.00 90.12 106 GLU A CA 1
ATOM 754 C C . GLU A 1 106 ? 0.547 -5.701 15.893 1.00 90.12 106 GLU A C 1
ATOM 756 O O . GLU A 1 106 ? -0.313 -4.858 16.142 1.00 90.12 106 GLU A O 1
ATOM 761 N N . GLY A 1 107 ? 0.242 -6.925 15.461 1.00 89.31 107 GLY A N 1
ATOM 762 C CA . GLY A 1 107 ? -1.127 -7.385 15.246 1.00 89.31 107 GLY A CA 1
ATOM 763 C C . GLY A 1 107 ? -1.760 -6.939 13.926 1.00 89.31 107 GLY A C 1
ATOM 764 O O . GLY A 1 107 ? -2.804 -7.480 13.580 1.00 89.31 107 GLY A O 1
ATOM 765 N N . ALA A 1 108 ? -1.162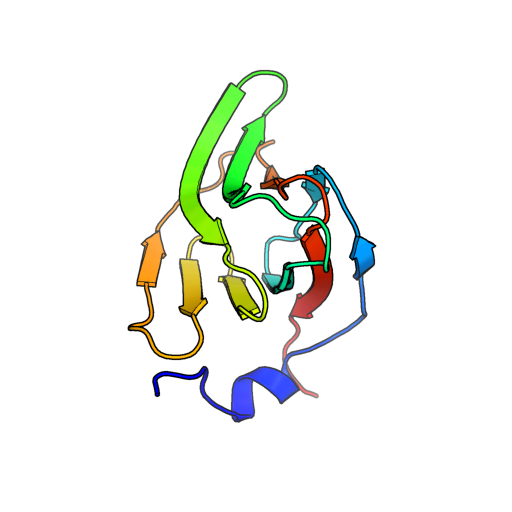 -6.019 13.165 1.00 93.38 108 ALA A N 1
ATOM 766 C CA . ALA A 1 108 ? -1.627 -5.711 11.814 1.00 93.38 108 ALA A CA 1
ATOM 767 C C . ALA A 1 108 ? -1.108 -6.730 10.793 1.00 93.38 108 ALA A C 1
ATOM 769 O O . ALA A 1 108 ? -0.024 -7.301 10.946 1.00 93.38 108 ALA A O 1
ATOM 770 N N . ALA A 1 109 ? -1.889 -6.918 9.734 1.00 95.25 109 ALA A N 1
ATOM 771 C CA . ALA A 1 109 ? -1.542 -7.780 8.616 1.00 95.25 109 ALA A CA 1
ATOM 772 C C . ALA A 1 109 ? -1.753 -7.051 7.286 1.00 95.25 109 ALA A C 1
ATOM 774 O O . ALA A 1 109 ? -2.646 -6.205 7.182 1.00 95.25 109 ALA A O 1
ATOM 775 N N . ALA A 1 110 ? -0.945 -7.396 6.284 1.00 97.50 110 ALA A N 1
ATOM 776 C CA . ALA A 1 110 ? -1.090 -6.916 4.919 1.00 97.50 110 ALA A CA 1
ATOM 777 C C . ALA A 1 110 ? -1.259 -8.063 3.921 1.00 97.50 110 ALA A C 1
ATOM 779 O O . ALA A 1 110 ? -0.521 -9.052 3.940 1.00 97.50 110 ALA A O 1
ATOM 780 N N . GLU A 1 111 ? -2.198 -7.865 3.005 1.00 98.00 111 GLU A N 1
ATOM 781 C CA . GLU A 1 111 ? -2.280 -8.575 1.736 1.00 98.00 111 GLU A CA 1
ATOM 782 C C . GLU A 1 111 ? -1.649 -7.691 0.658 1.00 98.00 111 GLU A C 1
ATOM 784 O O . GLU A 1 111 ? -1.956 -6.498 0.587 1.00 98.00 111 GLU A O 1
ATOM 789 N N . VAL A 1 112 ? -0.761 -8.249 -0.165 1.00 98.25 112 VAL A N 1
ATOM 790 C CA . VAL A 1 112 ? -0.016 -7.487 -1.175 1.00 98.25 112 VAL A CA 1
ATOM 791 C C . VAL A 1 112 ? -0.165 -8.126 -2.543 1.00 98.25 112 VAL A C 1
ATOM 793 O O . VAL A 1 112 ? 0.086 -9.320 -2.711 1.00 98.25 112 VAL A O 1
ATOM 796 N N . TRP A 1 113 ? -0.488 -7.303 -3.534 1.00 98.31 113 TRP A N 1
ATOM 797 C CA . TRP A 1 113 ? -0.531 -7.669 -4.944 1.00 98.31 113 TRP A CA 1
ATOM 798 C C . TRP A 1 113 ? 0.470 -6.841 -5.736 1.00 98.31 113 TRP A C 1
ATOM 800 O O . TRP A 1 113 ? 0.618 -5.639 -5.511 1.00 98.31 113 TRP A O 1
ATOM 810 N N . GLU A 1 114 ? 1.117 -7.476 -6.709 1.00 97.19 114 GLU A N 1
ATOM 811 C CA . GLU A 1 114 ? 1.757 -6.750 -7.805 1.00 97.19 114 GLU A CA 1
ATOM 812 C C . GLU A 1 114 ? 0.666 -6.183 -8.723 1.00 97.19 114 GLU A C 1
ATOM 814 O O . GLU A 1 114 ? -0.278 -6.897 -9.067 1.00 97.19 114 GLU A O 1
ATOM 819 N N . LEU A 1 115 ? 0.795 -4.929 -9.151 1.00 96.38 115 LEU A N 1
ATOM 820 C CA . LEU A 1 115 ? -0.119 -4.322 -10.116 1.00 96.38 115 LEU A CA 1
ATOM 821 C C . LEU A 1 115 ? 0.400 -4.502 -11.542 1.00 96.38 115 LEU A C 1
ATOM 823 O O . LEU A 1 115 ? 1.575 -4.266 -11.827 1.00 96.38 115 LEU A O 1
ATOM 827 N N . LYS A 1 116 ? -0.487 -4.912 -12.450 1.00 94.75 116 LYS A N 1
ATOM 828 C CA . LYS A 1 116 ? -0.199 -5.132 -13.872 1.00 94.75 116 LYS A CA 1
ATOM 829 C C . LYS A 1 116 ? -1.309 -4.558 -14.735 1.00 94.75 116 LYS A C 1
ATOM 831 O O . LYS A 1 116 ? -2.449 -4.439 -14.301 1.00 94.75 116 LYS A O 1
ATOM 836 N N . LEU A 1 117 ? -0.968 -4.210 -15.973 1.00 88.81 117 LEU A N 1
ATOM 837 C CA . LEU A 1 117 ? -1.983 -3.872 -16.965 1.00 88.81 117 LEU A CA 1
ATOM 838 C C . LEU A 1 117 ? -2.882 -5.100 -17.208 1.00 88.81 117 LEU A C 1
ATOM 840 O O . LEU A 1 117 ? -2.338 -6.195 -17.369 1.00 88.81 117 LEU A O 1
ATOM 844 N N . PRO A 1 118 ? -4.215 -4.928 -17.249 1.00 80.62 118 PRO A N 1
ATOM 845 C CA . PRO A 1 118 ? -5.128 -5.983 -17.674 1.00 80.62 118 PRO A CA 1
ATOM 846 C C . PRO A 1 118 ? -4.832 -6.409 -19.121 1.00 80.62 118 PRO A C 1
ATOM 848 O O . PRO A 1 118 ? -4.478 -5.559 -19.944 1.00 80.62 118 PRO A O 1
ATOM 851 N N . GLU A 1 119 ? -4.977 -7.703 -19.422 1.00 71.69 119 GLU A N 1
ATOM 852 C CA . GLU A 1 119 ? -4.903 -8.247 -20.793 1.00 71.69 119 GLU A CA 1
ATOM 853 C C . GLU A 1 119 ? -6.185 -8.004 -21.602 1.00 71.69 119 GLU A C 1
ATOM 855 O O . GLU A 1 119 ? -7.292 -8.059 -21.014 1.00 71.69 119 GLU A O 1
#